Protein AF-A0A7C2SK76-F1 (afdb_monomer_lite)

Secondary structure (DSSP, 8-state):
------------B---SS----EEEE--GGGHHHHHHHHHHHT--HHHHTS-HHHHHHHHHHHHHHHHH-TTTEEEEEEE-TTS-EEEEEEEEEEEEGGGTEEEEEEEEEEE-GGGTTTTHHHHHH--

Structure (mmCIF, N/CA/C/O backbone):
data_AF-A0A7C2SK76-F1
#
_entry.id   AF-A0A7C2SK76-F1
#
loop_
_atom_site.group_PDB
_atom_site.id
_atom_site.type_symbol
_atom_site.label_atom_id
_atom_site.label_alt_id
_atom_site.label_comp_id
_atom_site.label_asym_id
_atom_site.label_entity_id
_atom_site.label_seq_id
_atom_site.pdbx_PDB_ins_code
_atom_site.Cartn_x
_atom_site.Cartn_y
_atom_site.Cartn_z
_atom_site.occupancy
_atom_site.B_iso_or_equiv
_atom_site.auth_seq_id
_atom_site.auth_comp_id
_atom_site.auth_asym_id
_atom_site.auth_atom_id
_atom_site.pdbx_PDB_model_num
ATOM 1 N N . MET A 1 1 ? -2.107 25.744 -22.093 1.00 35.28 1 MET A N 1
ATOM 2 C CA . MET A 1 1 ? -2.945 25.823 -20.873 1.00 35.28 1 MET A CA 1
ATOM 3 C C . MET A 1 1 ? -2.401 24.834 -19.855 1.00 35.28 1 MET A C 1
ATOM 5 O O . MET A 1 1 ? -2.681 23.650 -19.949 1.00 35.28 1 MET A O 1
ATOM 9 N N . SER A 1 2 ? -1.549 25.316 -18.950 1.00 33.41 2 SER A N 1
ATOM 10 C CA . SER A 1 2 ? -0.986 24.534 -17.846 1.00 33.41 2 SER A CA 1
ATOM 11 C C . SER A 1 2 ? -2.029 24.463 -16.729 1.00 33.41 2 SER A C 1
ATOM 13 O O . SER A 1 2 ? -2.416 25.497 -16.187 1.00 33.41 2 SER A O 1
ATOM 15 N N . LYS A 1 3 ? -2.539 23.265 -16.425 1.00 34.25 3 LYS A N 1
ATOM 16 C CA . LYS A 1 3 ? -3.303 23.033 -15.196 1.00 34.25 3 LYS A CA 1
ATOM 17 C C . LYS A 1 3 ? -2.324 22.543 -14.138 1.00 34.25 3 LYS A C 1
ATOM 19 O O . LYS A 1 3 ? -1.971 21.370 -14.109 1.00 34.25 3 LYS A O 1
ATOM 24 N N . VAL A 1 4 ? -1.918 23.469 -13.278 1.00 34.88 4 VAL A N 1
ATOM 25 C CA . VAL A 1 4 ? -1.330 23.187 -11.968 1.00 34.88 4 VAL A CA 1
ATOM 26 C C . VAL A 1 4 ? -2.323 22.297 -11.214 1.00 34.88 4 VAL A C 1
ATOM 28 O O . VAL A 1 4 ? -3.385 22.758 -10.796 1.00 34.88 4 VAL A O 1
ATOM 31 N N . LYS A 1 5 ? -2.039 20.994 -11.111 1.00 37.25 5 LYS A N 1
ATOM 32 C CA . LYS A 1 5 ? -2.788 20.095 -10.228 1.00 37.25 5 LYS A CA 1
ATOM 33 C C . LYS A 1 5 ? -2.263 20.320 -8.818 1.00 37.25 5 LYS A C 1
ATOM 35 O O . LYS A 1 5 ? -1.207 19.813 -8.452 1.00 37.25 5 LYS A O 1
ATOM 40 N N . ASN A 1 6 ? -2.998 21.136 -8.070 1.00 33.47 6 ASN A N 1
ATOM 41 C CA . ASN A 1 6 ? -2.764 21.355 -6.655 1.00 33.47 6 ASN A CA 1
ATOM 42 C C . ASN A 1 6 ? -2.682 20.023 -5.900 1.00 33.47 6 ASN A C 1
ATOM 44 O O . ASN A 1 6 ? -3.487 19.111 -6.083 1.00 33.47 6 ASN A O 1
ATOM 48 N N . GLN A 1 7 ? -1.677 19.973 -5.037 1.00 40.25 7 GLN A N 1
ATOM 49 C CA . GLN A 1 7 ? -1.500 19.053 -3.929 1.00 40.25 7 GLN A CA 1
ATOM 50 C C . GLN A 1 7 ? -2.738 19.181 -3.028 1.00 40.25 7 GLN A C 1
ATOM 52 O O . GLN A 1 7 ? -2.928 20.194 -2.361 1.00 40.25 7 GLN A O 1
ATOM 57 N N . THR A 1 8 ? -3.653 18.219 -3.068 1.00 36.72 8 THR A N 1
ATOM 58 C CA . THR A 1 8 ? -4.800 18.200 -2.156 1.00 36.72 8 THR A CA 1
ATOM 59 C C . THR A 1 8 ? -4.917 16.797 -1.603 1.00 36.72 8 THR A C 1
ATOM 61 O O . THR A 1 8 ? -5.117 15.840 -2.354 1.00 36.72 8 THR A O 1
ATOM 64 N N . ASP A 1 9 ? -4.722 16.681 -0.294 1.00 36.91 9 ASP A N 1
ATOM 65 C CA . ASP A 1 9 ? -5.049 15.482 0.460 1.00 36.91 9 ASP A CA 1
ATOM 66 C C . ASP A 1 9 ? -6.519 15.150 0.201 1.00 36.91 9 ASP A C 1
ATOM 68 O O . ASP A 1 9 ? -7.418 15.934 0.505 1.00 36.91 9 ASP A O 1
ATOM 72 N N . LEU A 1 10 ? -6.769 14.000 -0.419 1.00 44.06 10 LEU A N 1
ATOM 73 C CA . LEU A 1 10 ? -8.117 13.478 -0.602 1.00 44.06 10 LEU A CA 1
ATOM 74 C C . LEU A 1 10 ? -8.599 12.937 0.747 1.00 44.06 10 LEU A C 1
ATOM 76 O O . LEU A 1 10 ? -8.468 11.751 1.036 1.00 44.06 10 LEU A O 1
ATOM 80 N N . LEU A 1 11 ? -9.113 13.833 1.587 1.00 40.88 11 LEU A N 1
ATOM 81 C CA . LEU A 1 11 ? -9.757 13.493 2.850 1.00 40.88 11 LEU A CA 1
ATOM 82 C C . LEU A 1 11 ? -11.141 12.906 2.563 1.00 40.88 11 LEU A C 1
ATOM 84 O O . LEU A 1 11 ? -12.126 13.631 2.440 1.00 40.88 11 LEU A O 1
ATOM 88 N N . PHE A 1 12 ? -11.216 11.585 2.429 1.00 48.12 12 PHE A N 1
ATOM 89 C CA . PHE A 1 12 ? -12.489 10.875 2.463 1.00 48.12 12 PHE A CA 1
ATOM 90 C C . PHE A 1 12 ? -12.766 10.443 3.900 1.00 48.12 12 PHE A C 1
ATOM 92 O O . PHE A 1 12 ? -12.065 9.578 4.420 1.00 48.12 12 PHE A O 1
ATOM 99 N N . TYR A 1 13 ? -13.776 11.058 4.511 1.00 45.53 13 TYR A N 1
ATOM 100 C CA . TYR A 1 13 ? -14.363 10.629 5.778 1.00 45.53 13 TYR A CA 1
ATOM 101 C C . TYR A 1 13 ? -15.567 9.739 5.471 1.00 45.53 13 TYR A C 1
ATOM 103 O O . TYR A 1 13 ? -16.421 10.105 4.659 1.00 45.53 13 TYR A O 1
ATOM 111 N N . VAL A 1 14 ? -15.644 8.566 6.098 1.00 49.47 14 VAL A N 1
ATOM 112 C CA . VAL A 1 14 ? -16.853 7.737 6.067 1.00 49.47 14 VAL A CA 1
ATOM 113 C C . VAL A 1 14 ? -17.324 7.526 7.496 1.00 49.47 14 VAL A C 1
ATOM 115 O O . VAL A 1 14 ? -16.803 6.675 8.209 1.00 49.47 14 VAL A O 1
ATOM 118 N N . GLU A 1 15 ? -18.353 8.271 7.896 1.00 44.50 15 GLU A N 1
ATOM 119 C CA . GLU A 1 15 ? -19.096 7.976 9.118 1.00 44.50 15 GLU A CA 1
ATOM 120 C C . GLU A 1 15 ? -19.902 6.685 8.904 1.00 44.50 15 GLU A C 1
ATOM 122 O O . GLU A 1 15 ? -20.873 6.645 8.145 1.00 44.50 15 GLU A O 1
ATOM 127 N N . MET A 1 16 ? -19.483 5.594 9.547 1.00 48.88 16 MET A N 1
ATOM 128 C CA . MET A 1 16 ? -20.289 4.379 9.671 1.00 48.88 16 MET A CA 1
ATOM 129 C C . MET A 1 16 ? -20.708 4.208 11.133 1.00 48.88 16 MET A C 1
ATOM 131 O O . MET A 1 16 ? -19.872 4.253 12.030 1.00 48.88 16 MET A O 1
ATOM 135 N N . ASN A 1 17 ? -22.016 4.036 11.351 1.00 43.16 17 ASN A N 1
ATOM 136 C CA . ASN A 1 17 ? -22.692 3.845 12.642 1.00 43.16 17 ASN A CA 1
ATOM 137 C C . ASN A 1 17 ? -21.868 3.018 13.655 1.00 43.16 17 ASN A C 1
ATOM 139 O O . ASN A 1 17 ? -21.872 1.790 13.585 1.00 43.16 17 ASN A O 1
ATOM 143 N N . GLY A 1 18 ? -21.203 3.690 14.605 1.00 46.78 18 GLY A N 1
ATOM 144 C CA . GLY A 1 18 ? -20.349 3.048 15.620 1.00 46.78 18 GLY A CA 1
ATOM 145 C C . GLY A 1 18 ? -18.837 3.183 15.389 1.00 46.78 18 GLY A C 1
ATOM 146 O O . GLY A 1 18 ? -18.102 2.245 15.668 1.00 46.78 18 GLY A O 1
ATOM 147 N N . VAL A 1 19 ? -18.426 4.336 14.852 1.00 51.75 19 VAL A N 1
ATOM 148 C CA . VAL A 1 19 ? -17.127 5.037 14.940 1.00 51.75 19 VAL A CA 1
ATOM 149 C C . VAL A 1 19 ? -15.871 4.166 14.870 1.00 51.75 19 VAL A C 1
ATOM 151 O O . VAL A 1 19 ? -15.277 3.793 15.876 1.00 51.75 19 VAL A O 1
ATOM 154 N N . ILE A 1 20 ? -15.414 3.941 13.641 1.00 58.25 20 ILE A N 1
ATOM 155 C CA . ILE A 1 20 ? -13.981 4.014 13.351 1.00 58.25 20 ILE A CA 1
ATOM 156 C C . ILE A 1 20 ? -13.865 5.082 12.281 1.00 58.25 20 ILE A C 1
ATOM 158 O O . ILE A 1 20 ? -14.375 4.893 11.175 1.00 58.25 20 ILE A O 1
ATOM 162 N N . ASP A 1 21 ? -13.259 6.214 12.631 1.00 81.38 21 ASP A N 1
ATOM 163 C CA . ASP A 1 21 ? -12.920 7.223 11.637 1.00 81.38 21 ASP A CA 1
ATOM 164 C C . ASP A 1 21 ? -11.781 6.666 10.781 1.00 81.38 21 ASP A C 1
ATOM 166 O O . ASP A 1 21 ? -10.659 6.473 11.254 1.00 81.38 21 ASP A O 1
ATOM 170 N N . ILE A 1 22 ? -12.104 6.289 9.543 1.00 89.69 22 ILE A N 1
ATOM 171 C CA . ILE A 1 22 ? -11.131 5.757 8.593 1.00 89.69 22 ILE A CA 1
ATOM 172 C C . ILE A 1 22 ? -10.885 6.828 7.547 1.00 89.69 22 ILE A C 1
ATOM 174 O O . ILE A 1 22 ? -11.764 7.141 6.741 1.00 89.69 22 ILE A O 1
ATOM 178 N N . LYS A 1 23 ? -9.655 7.331 7.515 1.00 92.81 23 LYS A N 1
ATOM 179 C CA . LYS A 1 23 ? -9.207 8.323 6.544 1.00 92.81 23 LYS A CA 1
ATOM 180 C C . LYS A 1 23 ? -8.354 7.661 5.472 1.00 92.81 23 LYS A C 1
ATOM 182 O O . LYS A 1 23 ? -7.469 6.859 5.759 1.00 92.81 23 LYS A O 1
ATOM 187 N N . LEU A 1 24 ? -8.581 8.042 4.219 1.00 95.31 24 LEU A N 1
ATOM 188 C CA . LEU A 1 24 ? -7.654 7.735 3.134 1.00 95.31 24 LEU A CA 1
ATOM 189 C C . LEU A 1 24 ? -6.607 8.839 2.998 1.00 95.31 24 LEU A C 1
ATOM 191 O O . LEU A 1 24 ? -6.916 10.026 3.095 1.00 95.31 24 LEU A O 1
ATOM 195 N N . ARG A 1 25 ? -5.362 8.447 2.733 1.00 95.75 25 ARG A N 1
ATOM 196 C CA . ARG A 1 25 ? -4.303 9.364 2.296 1.00 95.75 25 ARG A CA 1
ATOM 197 C C . ARG A 1 25 ? -3.341 8.665 1.343 1.00 95.75 25 ARG A C 1
ATOM 199 O O . ARG A 1 25 ? -3.377 7.445 1.193 1.00 95.75 25 ARG A O 1
ATOM 206 N N . LYS A 1 26 ? -2.468 9.441 0.700 1.00 96.75 26 LYS A N 1
ATOM 207 C CA . LYS A 1 26 ? -1.340 8.880 -0.053 1.00 96.75 26 LYS A CA 1
ATOM 208 C C . LYS A 1 26 ? -0.423 8.097 0.888 1.00 96.75 26 LYS A C 1
ATOM 210 O O . LYS A 1 26 ? -0.216 8.517 2.032 1.00 96.75 26 LYS A O 1
ATOM 215 N N . GLY A 1 27 ? 0.105 6.981 0.391 1.00 97.00 27 GLY A N 1
ATOM 216 C CA . GLY A 1 27 ? 1.173 6.260 1.077 1.00 97.00 27 GLY A CA 1
ATOM 217 C C . GLY A 1 27 ? 2.433 7.118 1.180 1.00 97.00 27 GLY A C 1
ATOM 218 O O . GLY A 1 27 ? 2.683 7.970 0.327 1.00 97.00 27 GLY A O 1
ATOM 219 N N . GLN A 1 28 ? 3.201 6.910 2.236 1.00 97.94 28 GLN A N 1
ATOM 220 C CA . GLN A 1 28 ? 4.472 7.566 2.523 1.00 97.94 28 GLN A CA 1
ATOM 221 C C . GLN A 1 28 ? 5.515 6.501 2.869 1.00 97.94 28 GLN A C 1
ATOM 223 O O . GLN A 1 28 ? 5.166 5.360 3.167 1.00 97.94 28 GLN A O 1
ATOM 228 N N . VAL A 1 29 ? 6.801 6.842 2.790 1.00 98.31 29 VAL A N 1
ATOM 229 C CA . VAL A 1 29 ? 7.892 5.867 2.990 1.00 98.31 29 VAL A CA 1
ATOM 230 C C . VAL A 1 29 ? 7.826 5.258 4.396 1.00 98.31 29 VAL A C 1
ATOM 232 O O . VAL A 1 29 ? 8.078 4.070 4.580 1.00 98.31 29 VAL A O 1
ATOM 235 N N . GLU A 1 30 ? 7.386 6.055 5.364 1.00 98.19 30 GLU A N 1
ATOM 236 C CA . GLU A 1 30 ? 7.196 5.703 6.768 1.00 98.19 30 GLU A CA 1
ATOM 237 C C . GLU A 1 30 ? 6.099 4.639 6.975 1.00 98.19 30 GLU A C 1
ATOM 239 O O . GLU A 1 30 ? 6.087 3.958 7.997 1.00 98.19 30 GLU A O 1
ATOM 244 N N . ASP A 1 31 ? 5.212 4.427 5.995 1.00 98.44 31 ASP A N 1
ATOM 245 C CA . ASP A 1 31 ? 4.154 3.410 6.073 1.00 98.44 31 ASP A CA 1
ATOM 246 C C . ASP A 1 31 ? 4.667 1.983 5.835 1.00 98.44 31 ASP A C 1
ATOM 248 O O . ASP A 1 31 ? 3.934 1.014 6.059 1.00 98.44 31 ASP A O 1
ATOM 252 N N . ALA A 1 32 ? 5.914 1.826 5.380 1.00 98.31 32 ALA A N 1
ATOM 253 C CA . ALA A 1 32 ? 6.457 0.542 4.950 1.00 98.31 32 ALA A CA 1
ATOM 254 C C . ALA A 1 32 ? 6.406 -0.538 6.042 1.00 98.31 32 ALA A C 1
ATOM 256 O O . ALA A 1 32 ? 6.061 -1.688 5.760 1.00 98.31 32 ALA A O 1
ATOM 257 N N . GLU A 1 33 ? 6.708 -0.180 7.293 1.00 98.19 33 GLU A N 1
ATOM 258 C CA . GLU A 1 33 ? 6.656 -1.121 8.416 1.00 98.19 33 GLU A CA 1
ATOM 259 C C . GLU A 1 33 ? 5.220 -1.558 8.732 1.00 98.19 33 GLU A C 1
ATOM 261 O O . GLU A 1 33 ? 4.954 -2.748 8.941 1.00 98.19 33 GLU A O 1
ATOM 266 N N . ALA A 1 34 ? 4.264 -0.628 8.691 1.00 98.06 34 ALA A N 1
ATOM 267 C CA . ALA A 1 34 ? 2.858 -0.947 8.906 1.00 98.06 34 ALA A CA 1
ATOM 268 C C . ALA A 1 34 ? 2.307 -1.841 7.781 1.00 98.06 34 ALA A C 1
ATOM 270 O O . ALA A 1 34 ? 1.614 -2.824 8.048 1.00 98.06 34 ALA A O 1
ATOM 271 N N . MET A 1 35 ? 2.678 -1.571 6.526 1.00 97.81 35 MET A N 1
ATOM 272 C CA . MET A 1 35 ? 2.332 -2.421 5.382 1.00 97.81 35 MET A CA 1
ATOM 273 C C . MET A 1 35 ? 2.942 -3.826 5.511 1.00 97.81 35 MET A C 1
ATOM 275 O O . MET A 1 35 ? 2.244 -4.820 5.297 1.00 97.81 35 MET A O 1
ATOM 279 N N . ALA A 1 36 ? 4.214 -3.933 5.914 1.00 97.62 36 ALA A N 1
ATOM 280 C CA . ALA A 1 36 ? 4.872 -5.214 6.180 1.00 97.62 36 ALA A CA 1
ATOM 281 C C . ALA A 1 36 ? 4.164 -5.999 7.295 1.00 97.62 36 ALA A C 1
ATOM 283 O O . ALA A 1 36 ? 3.962 -7.211 7.175 1.00 97.62 36 ALA A O 1
ATOM 284 N N . THR A 1 37 ? 3.744 -5.301 8.352 1.00 97.50 37 THR A N 1
ATOM 285 C CA . THR A 1 37 ? 2.996 -5.880 9.472 1.00 97.50 37 THR A CA 1
ATOM 286 C C . THR A 1 37 ? 1.658 -6.446 9.006 1.00 97.50 37 THR A C 1
ATOM 288 O O . THR A 1 37 ? 1.364 -7.604 9.293 1.00 97.50 37 THR A O 1
ATOM 291 N N . ILE A 1 38 ? 0.889 -5.696 8.208 1.00 97.19 38 ILE A N 1
ATOM 292 C CA . ILE A 1 38 ? -0.383 -6.168 7.635 1.00 97.19 38 ILE A CA 1
ATOM 293 C C . ILE A 1 38 ? -0.171 -7.439 6.804 1.00 97.19 38 ILE A C 1
ATOM 295 O O . ILE A 1 38 ? -0.866 -8.435 7.004 1.00 97.19 38 ILE A O 1
ATOM 299 N N . LEU A 1 39 ? 0.812 -7.443 5.898 1.00 95.69 39 LEU A N 1
ATOM 300 C CA . LEU A 1 39 ? 1.115 -8.612 5.062 1.00 95.69 39 LEU A CA 1
ATOM 301 C C . LEU A 1 39 ? 1.496 -9.843 5.897 1.00 95.69 39 LEU A C 1
ATOM 303 O O . LEU A 1 39 ? 1.131 -10.970 5.547 1.00 95.69 39 LEU A O 1
ATOM 307 N N . ARG A 1 40 ? 2.204 -9.628 7.012 1.00 95.75 40 ARG A N 1
ATOM 308 C CA . ARG A 1 40 ? 2.562 -10.686 7.956 1.00 95.75 40 ARG A CA 1
ATOM 309 C C . ARG A 1 40 ? 1.347 -11.237 8.688 1.00 95.75 40 ARG A C 1
ATOM 311 O O . ARG A 1 40 ? 1.197 -12.457 8.732 1.00 95.75 40 ARG A O 1
ATOM 318 N N . GLU A 1 41 ? 0.484 -10.364 9.206 1.00 95.50 41 GLU A N 1
ATOM 319 C CA . GLU A 1 41 ? -0.765 -10.735 9.890 1.00 95.50 41 GLU A CA 1
ATOM 320 C C . GLU A 1 41 ? -1.699 -11.548 8.982 1.00 95.50 41 GLU A C 1
ATOM 322 O O . GLU A 1 41 ? -2.357 -12.475 9.445 1.00 95.50 41 GLU A O 1
ATOM 327 N N . ILE A 1 42 ? -1.726 -11.237 7.683 1.00 93.38 42 ILE A N 1
ATOM 328 C CA . ILE A 1 42 ? -2.509 -11.974 6.678 1.00 93.38 42 ILE A CA 1
ATOM 329 C C . ILE A 1 42 ? -1.946 -13.382 6.433 1.00 93.38 42 ILE A C 1
ATOM 331 O O . ILE A 1 42 ? -2.674 -14.274 6.002 1.00 93.38 42 ILE A O 1
ATOM 335 N N . GLY A 1 43 ? -0.657 -13.608 6.697 1.00 91.44 43 GLY A N 1
ATOM 336 C CA . GLY A 1 43 ? -0.036 -14.914 6.485 1.00 91.44 43 GLY A CA 1
ATOM 337 C C . GLY A 1 43 ? 0.251 -15.239 5.016 1.00 91.44 43 GLY A C 1
ATOM 338 O O . GLY A 1 43 ? 0.459 -16.404 4.688 1.00 91.44 43 GLY A O 1
ATOM 339 N N . TRP A 1 44 ? 0.291 -14.233 4.134 1.00 82.19 44 TRP A N 1
ATOM 340 C CA . TRP A 1 44 ? 0.424 -14.418 2.680 1.00 82.19 44 TRP A CA 1
ATOM 341 C C . TRP A 1 44 ? 1.682 -15.201 2.262 1.00 82.19 44 TRP A C 1
ATOM 343 O O . TRP A 1 44 ? 1.669 -15.923 1.268 1.00 82.19 44 TRP A O 1
ATOM 353 N N . SER A 1 45 ? 2.790 -15.069 3.003 1.00 90.12 45 SER A N 1
ATOM 354 C CA . SER A 1 45 ? 4.058 -15.723 2.662 1.00 90.12 45 SER A CA 1
ATOM 355 C C . SER A 1 45 ? 4.828 -16.177 3.896 1.00 90.12 45 SER A C 1
ATOM 357 O O . SER A 1 45 ? 5.384 -15.364 4.633 1.00 90.12 45 SER A O 1
ATOM 359 N N . GLN A 1 46 ? 4.957 -17.495 4.069 1.00 91.44 46 GLN A N 1
ATOM 360 C CA . GLN A 1 46 ? 5.763 -18.087 5.144 1.00 91.44 46 GLN A CA 1
ATOM 361 C C . GLN A 1 46 ? 7.229 -17.640 5.080 1.00 91.44 46 GLN A C 1
ATOM 363 O O . GLN A 1 46 ? 7.812 -17.290 6.102 1.00 91.44 46 GLN A O 1
ATOM 368 N N . ARG A 1 47 ? 7.803 -17.577 3.869 1.00 92.25 47 ARG A N 1
ATOM 369 C CA . ARG A 1 47 ? 9.182 -17.117 3.659 1.00 92.25 47 ARG A CA 1
ATOM 370 C C . ARG A 1 47 ? 9.390 -15.696 4.182 1.00 92.25 47 ARG A C 1
ATOM 372 O O . ARG A 1 47 ? 10.368 -15.456 4.874 1.00 92.25 47 ARG A O 1
ATOM 379 N N . ARG A 1 48 ? 8.486 -14.761 3.867 1.00 91.38 48 ARG A N 1
ATOM 380 C CA . ARG A 1 48 ? 8.585 -13.370 4.351 1.00 91.38 48 ARG A CA 1
ATOM 381 C C . ARG A 1 48 ? 8.297 -13.261 5.847 1.00 91.38 48 ARG A C 1
ATOM 383 O O . ARG A 1 48 ? 8.902 -12.442 6.528 1.00 91.38 48 ARG A O 1
ATOM 390 N N . ASN A 1 49 ? 7.401 -14.092 6.369 1.00 92.69 49 ASN A N 1
ATOM 391 C CA . ASN A 1 49 ? 7.048 -14.086 7.788 1.00 92.69 49 ASN A CA 1
ATOM 392 C C . ASN A 1 49 ? 8.179 -14.582 8.694 1.00 92.69 49 ASN A C 1
ATOM 394 O O . ASN A 1 49 ? 8.218 -14.193 9.856 1.00 92.69 49 ASN A O 1
ATOM 398 N N . ALA A 1 50 ? 9.094 -15.398 8.165 1.00 94.44 50 ALA A N 1
ATOM 399 C CA . ALA A 1 50 ? 10.273 -15.872 8.884 1.00 94.44 50 ALA A CA 1
ATOM 400 C C . ALA A 1 50 ? 11.415 -14.840 8.965 1.00 94.44 50 ALA A C 1
ATOM 402 O O . ALA A 1 50 ? 12.328 -15.018 9.767 1.00 94.44 50 ALA A O 1
ATOM 403 N N . LEU A 1 51 ? 11.386 -13.782 8.147 1.00 96.12 51 LEU A N 1
ATOM 404 C CA . LEU A 1 51 ? 12.405 -12.729 8.168 1.00 96.12 51 LEU A CA 1
ATOM 405 C C . LEU A 1 51 ? 12.113 -11.695 9.270 1.00 96.12 51 LEU A C 1
ATOM 407 O O . LEU A 1 51 ? 10.945 -11.480 9.617 1.00 96.12 51 LEU A O 1
ATOM 411 N N . PRO A 1 52 ? 13.129 -10.991 9.798 1.00 97.31 52 PRO A N 1
ATOM 412 C CA . PRO A 1 52 ? 12.923 -9.789 10.604 1.00 97.31 52 PRO A CA 1
ATOM 413 C C . PRO A 1 52 ? 12.001 -8.785 9.898 1.00 97.31 52 PRO A C 1
ATOM 415 O O . PRO A 1 52 ? 11.962 -8.722 8.671 1.00 97.31 52 PRO A O 1
ATOM 418 N N . LEU A 1 53 ? 11.210 -8.020 10.659 1.00 96.25 53 LEU A N 1
ATOM 419 C CA . LEU A 1 53 ? 10.241 -7.088 10.062 1.00 96.25 53 LEU A CA 1
ATOM 420 C C . LEU A 1 53 ? 10.933 -6.030 9.191 1.00 96.25 53 LEU A C 1
ATOM 422 O O . LEU A 1 53 ? 10.464 -5.764 8.089 1.00 96.25 53 LEU A O 1
ATOM 426 N N . GLU A 1 54 ? 12.073 -5.521 9.654 1.00 97.00 54 GLU A N 1
ATOM 427 C CA . GLU A 1 54 ? 12.917 -4.554 8.946 1.00 97.00 54 GLU A CA 1
ATOM 428 C C . GLU A 1 54 ? 13.381 -5.061 7.570 1.00 97.00 54 GLU A C 1
ATOM 430 O O . GLU A 1 54 ? 13.284 -4.355 6.568 1.00 97.00 54 GLU A O 1
ATOM 435 N N . GLU A 1 55 ? 13.798 -6.328 7.474 1.00 97.12 55 GLU A N 1
ATOM 436 C CA . GLU A 1 55 ? 14.197 -6.936 6.196 1.00 97.12 55 GLU A CA 1
ATOM 437 C C . GLU A 1 55 ? 13.034 -7.036 5.197 1.00 97.12 55 GLU A C 1
ATOM 439 O O . GLU A 1 55 ? 13.243 -7.107 3.985 1.00 97.12 55 GLU A O 1
ATOM 444 N N . VAL A 1 56 ? 11.793 -7.038 5.690 1.00 96.81 56 VAL A N 1
ATOM 445 C CA . VAL A 1 56 ? 10.590 -7.046 4.853 1.00 96.81 56 VAL A CA 1
ATOM 446 C C . VAL A 1 56 ? 10.122 -5.630 4.524 1.00 96.81 56 VAL A C 1
ATOM 448 O O . VAL A 1 56 ? 9.611 -5.418 3.422 1.00 96.81 56 VAL A O 1
ATOM 451 N N . SER A 1 57 ? 10.258 -4.680 5.452 1.00 97.88 57 SER A N 1
ATOM 452 C CA . SER A 1 57 ? 9.803 -3.300 5.274 1.00 97.88 57 SER A CA 1
ATOM 453 C C . SER A 1 57 ? 10.759 -2.471 4.417 1.00 97.88 57 SER A C 1
ATOM 455 O O . SER A 1 57 ? 10.277 -1.674 3.619 1.00 97.88 57 SER A O 1
ATOM 457 N N . ASN A 1 58 ? 12.075 -2.698 4.474 1.00 98.12 58 ASN A N 1
ATOM 458 C CA . ASN A 1 58 ? 13.048 -1.928 3.686 1.00 98.12 58 ASN A CA 1
ATOM 459 C C . ASN A 1 58 ? 12.779 -1.986 2.164 1.00 98.12 58 ASN A C 1
ATOM 461 O O . ASN A 1 58 ? 12.633 -0.927 1.552 1.00 98.12 58 ASN A O 1
ATOM 465 N N . PRO A 1 59 ? 12.579 -3.164 1.534 1.00 97.56 59 PRO A N 1
ATOM 466 C CA . PRO A 1 59 ? 12.220 -3.219 0.114 1.00 97.56 59 PRO A CA 1
ATOM 467 C C . PRO A 1 59 ? 10.853 -2.591 -0.197 1.00 97.56 59 PRO A C 1
ATOM 469 O O . PRO A 1 59 ? 10.643 -2.057 -1.284 1.00 97.56 59 PRO A O 1
ATOM 472 N N . ILE A 1 60 ? 9.902 -2.641 0.745 1.00 97.56 60 ILE A N 1
ATOM 473 C CA . ILE A 1 60 ? 8.610 -1.957 0.585 1.00 97.56 60 ILE A CA 1
ATOM 474 C C . ILE A 1 60 ? 8.834 -0.441 0.554 1.00 97.56 60 ILE A C 1
ATOM 476 O O . ILE A 1 60 ? 8.291 0.222 -0.323 1.00 97.56 60 ILE A O 1
ATOM 480 N N . ALA A 1 61 ? 9.657 0.104 1.452 1.00 98.56 61 ALA A N 1
ATOM 481 C CA . ALA A 1 61 ? 9.977 1.528 1.513 1.00 98.56 61 ALA A CA 1
ATOM 482 C C . ALA A 1 61 ? 10.580 2.041 0.191 1.00 98.56 61 ALA A C 1
ATOM 484 O O . ALA A 1 61 ? 10.166 3.085 -0.319 1.00 98.56 61 ALA A O 1
ATOM 485 N N . GLU A 1 62 ? 11.495 1.272 -0.410 1.00 98.19 62 GLU A N 1
ATOM 486 C CA . GLU A 1 62 ? 12.076 1.575 -1.726 1.00 98.19 62 GLU A CA 1
ATOM 487 C C . GLU A 1 62 ? 11.009 1.628 -2.833 1.00 98.19 62 GLU A C 1
ATOM 489 O O . GLU A 1 62 ? 10.986 2.560 -3.644 1.00 98.19 62 GLU A O 1
ATOM 494 N N . LEU A 1 63 ? 10.079 0.669 -2.844 1.00 97.19 63 LEU A N 1
ATOM 495 C CA . LEU A 1 63 ? 8.990 0.616 -3.824 1.00 97.19 63 LEU A CA 1
ATOM 496 C C . LEU A 1 63 ? 7.952 1.726 -3.616 1.00 97.19 63 LEU A C 1
ATOM 498 O O . LEU A 1 63 ? 7.454 2.285 -4.596 1.00 97.19 63 LEU A O 1
ATOM 502 N N . ILE A 1 64 ? 7.658 2.100 -2.368 1.00 97.94 64 ILE A N 1
ATOM 503 C CA . ILE A 1 64 ? 6.834 3.278 -2.072 1.00 97.94 64 ILE A CA 1
ATOM 504 C C . ILE A 1 64 ? 7.510 4.522 -2.645 1.00 97.94 64 ILE A C 1
ATOM 506 O O . ILE A 1 64 ? 6.872 5.302 -3.352 1.00 97.94 64 ILE A O 1
ATOM 510 N N . GLN A 1 65 ? 8.813 4.693 -2.400 1.00 97.94 65 GLN A N 1
ATOM 511 C CA . GLN A 1 65 ? 9.556 5.835 -2.920 1.00 97.94 65 GLN A CA 1
ATOM 512 C C . GLN A 1 65 ? 9.535 5.881 -4.455 1.00 97.94 65 GLN A C 1
ATOM 514 O O . GLN A 1 65 ? 9.416 6.964 -5.030 1.00 97.94 65 GLN A O 1
ATOM 519 N N . HIS A 1 66 ? 9.620 4.729 -5.124 1.00 96.31 66 HIS A N 1
ATOM 520 C CA . HIS A 1 66 ? 9.453 4.636 -6.574 1.00 96.31 66 HIS A CA 1
ATOM 521 C C . HIS A 1 66 ? 8.065 5.121 -7.021 1.00 96.31 66 HIS A C 1
ATOM 523 O O . HIS A 1 66 ? 7.979 6.034 -7.841 1.00 96.31 66 HIS A O 1
ATOM 529 N N . CYS A 1 67 ? 6.992 4.597 -6.421 1.00 95.69 67 CYS A N 1
ATOM 530 C CA . CYS A 1 67 ? 5.617 4.995 -6.747 1.00 95.69 67 CYS A CA 1
ATOM 531 C C . CYS A 1 67 ? 5.360 6.491 -6.496 1.00 95.69 67 CYS A C 1
ATOM 533 O O . CYS A 1 67 ? 4.598 7.127 -7.216 1.00 95.69 67 CYS A O 1
ATOM 535 N N . LEU A 1 68 ? 5.997 7.075 -5.475 1.00 93.25 68 LEU A N 1
ATOM 536 C CA . LEU A 1 68 ? 5.892 8.506 -5.182 1.00 93.25 68 LEU A CA 1
ATOM 537 C C . LEU A 1 68 ? 6.616 9.383 -6.208 1.00 93.25 68 LEU A C 1
ATOM 539 O O . LEU A 1 68 ? 6.159 10.493 -6.481 1.00 93.25 68 LEU A O 1
ATOM 543 N N . LYS A 1 69 ? 7.731 8.899 -6.772 1.00 96.31 69 LYS A N 1
ATOM 544 C CA . LYS A 1 69 ? 8.463 9.587 -7.846 1.00 96.31 69 LYS A CA 1
ATOM 545 C C . LYS A 1 69 ? 7.706 9.528 -9.174 1.00 96.31 69 LYS A C 1
ATOM 547 O O . LYS A 1 69 ? 7.759 10.499 -9.923 1.00 96.31 69 LYS A O 1
ATOM 552 N N . ASP A 1 70 ? 6.985 8.439 -9.437 1.00 94.56 70 ASP A N 1
ATOM 553 C CA . ASP A 1 70 ? 6.149 8.262 -10.629 1.00 94.56 70 ASP A CA 1
ATOM 554 C C . ASP A 1 70 ? 4.646 8.291 -10.299 1.00 94.56 70 ASP A C 1
ATOM 556 O O . ASP A 1 70 ? 3.925 7.293 -10.353 1.00 94.56 70 ASP A O 1
ATOM 560 N N . SER A 1 71 ? 4.152 9.482 -9.954 1.00 88.50 71 SER A N 1
ATOM 561 C CA . SER A 1 71 ? 2.737 9.671 -9.605 1.00 88.50 71 SER A CA 1
ATOM 562 C C . SER A 1 71 ? 1.763 9.586 -10.790 1.00 88.50 71 SER A C 1
ATOM 564 O O . SER A 1 71 ? 0.551 9.628 -10.576 1.00 88.50 71 SER A O 1
ATOM 566 N N . GLU A 1 72 ? 2.270 9.515 -12.027 1.00 92.50 72 GLU A N 1
ATOM 567 C CA . GLU A 1 72 ? 1.442 9.310 -13.222 1.00 92.50 72 GLU A CA 1
ATOM 568 C C . GLU A 1 72 ? 1.248 7.818 -13.502 1.00 92.50 72 GLU A C 1
ATOM 570 O O . GLU A 1 72 ? 0.134 7.413 -13.824 1.00 92.50 72 GLU A O 1
ATOM 575 N N . GLY A 1 73 ? 2.292 7.004 -13.306 1.00 95.88 73 GLY A N 1
ATOM 576 C CA . GLY A 1 73 ? 2.240 5.548 -13.442 1.00 95.88 73 GLY A CA 1
ATOM 577 C C . GLY A 1 73 ? 1.651 4.819 -12.233 1.00 95.88 73 GLY A C 1
ATOM 578 O O . GLY A 1 73 ? 1.273 3.654 -12.349 1.00 95.88 73 GLY A O 1
ATOM 579 N N . HIS A 1 74 ? 1.530 5.476 -11.074 1.00 96.12 74 HIS A N 1
ATOM 580 C CA . HIS A 1 74 ? 1.118 4.807 -9.839 1.00 96.12 74 HIS A CA 1
ATOM 581 C C . HIS A 1 74 ? 0.126 5.602 -8.987 1.00 96.12 74 HIS A C 1
ATOM 583 O O . HIS A 1 74 ? 0.123 6.830 -8.907 1.00 96.12 74 HIS A O 1
ATOM 589 N N . THR A 1 75 ? -0.724 4.878 -8.266 1.00 95.94 75 THR A N 1
ATOM 590 C CA . THR A 1 75 ? -1.484 5.410 -7.135 1.00 95.94 75 THR A CA 1
ATOM 591 C C . THR A 1 75 ? -1.370 4.456 -5.960 1.00 95.94 75 THR A C 1
ATOM 593 O O . THR A 1 75 ? -1.967 3.385 -5.974 1.00 95.94 75 THR A O 1
ATOM 596 N N . LEU A 1 76 ? -0.654 4.893 -4.925 1.00 97.25 76 LEU A N 1
ATOM 597 C CA . LEU A 1 76 ? -0.567 4.213 -3.639 1.00 97.25 76 LEU A CA 1
ATOM 598 C C . LEU A 1 76 ? -1.373 4.989 -2.594 1.00 97.25 76 LEU A C 1
ATOM 600 O O . LEU A 1 76 ? -1.057 6.144 -2.285 1.00 97.25 76 LEU A O 1
ATOM 604 N N . LEU A 1 77 ? -2.402 4.352 -2.039 1.00 97.25 77 LEU A N 1
ATOM 605 C CA . LEU A 1 77 ? -3.200 4.899 -0.943 1.00 97.25 77 LEU A CA 1
ATOM 606 C C . LEU A 1 77 ? -3.132 3.978 0.269 1.00 97.25 77 LEU A C 1
ATOM 608 O O . LEU A 1 77 ? -3.100 2.756 0.137 1.00 97.25 77 LEU A O 1
ATOM 612 N N . VAL A 1 78 ? -3.185 4.584 1.449 1.00 98.06 78 VAL A N 1
ATOM 613 C CA . VAL A 1 78 ? -3.338 3.888 2.724 1.00 98.06 78 VAL A CA 1
ATOM 614 C C . VAL A 1 78 ? -4.623 4.342 3.406 1.00 98.06 78 VAL A C 1
ATOM 616 O O . VAL A 1 78 ? -5.026 5.504 3.301 1.00 98.06 78 VAL A O 1
ATOM 619 N N . ALA A 1 79 ? -5.266 3.412 4.101 1.00 97.06 79 ALA A N 1
ATOM 620 C CA . ALA A 1 79 ? -6.331 3.687 5.048 1.00 97.06 79 ALA A CA 1
ATOM 621 C C . ALA A 1 79 ? -5.718 3.779 6.444 1.00 97.06 79 ALA A C 1
ATOM 623 O O . ALA A 1 79 ? -5.035 2.845 6.872 1.00 97.06 79 ALA A O 1
ATOM 624 N N . VAL A 1 80 ? -5.970 4.886 7.135 1.00 96.75 80 VAL A N 1
ATOM 625 C CA . VAL A 1 80 ? -5.546 5.108 8.518 1.00 96.75 80 VAL A CA 1
ATOM 626 C C . VAL A 1 80 ? -6.753 5.167 9.441 1.00 96.75 80 VAL A C 1
ATOM 628 O O . VAL A 1 80 ? -7.799 5.678 9.042 1.00 96.75 80 VAL A O 1
ATOM 631 N N . ASP A 1 81 ? -6.615 4.621 10.645 1.00 93.75 81 ASP A N 1
ATOM 632 C CA . ASP A 1 81 ? -7.613 4.773 11.703 1.00 93.75 81 ASP A CA 1
ATOM 633 C C . ASP A 1 81 ? -7.502 6.135 12.418 1.00 93.75 81 ASP A C 1
ATOM 635 O O . ASP A 1 81 ? -6.662 6.977 12.086 1.00 93.75 81 ASP A O 1
ATOM 639 N N . GLU A 1 82 ? -8.351 6.337 13.423 1.00 90.12 82 GLU A N 1
ATOM 640 C CA . GLU A 1 82 ? -8.414 7.536 14.268 1.00 90.12 82 GLU A CA 1
ATOM 641 C C . GLU A 1 82 ? -7.108 7.851 15.018 1.00 90.12 82 GLU A C 1
ATOM 643 O O . GLU A 1 82 ? -6.851 9.007 15.352 1.00 90.12 82 GLU A O 1
ATOM 648 N N . ASN A 1 83 ? -6.254 6.846 15.237 1.00 91.12 83 ASN A N 1
ATOM 649 C CA . ASN A 1 83 ? -4.943 7.005 15.867 1.00 91.12 83 ASN A CA 1
ATOM 650 C C . ASN A 1 83 ? -3.836 7.278 14.834 1.00 91.12 83 ASN A C 1
ATOM 652 O O . ASN A 1 83 ? -2.665 7.398 15.193 1.00 91.12 83 ASN A O 1
ATOM 656 N N . GLY A 1 84 ? -4.187 7.366 13.547 1.00 91.12 84 GLY A N 1
ATOM 657 C CA . GLY A 1 84 ? -3.249 7.529 12.442 1.00 91.12 84 GLY A CA 1
ATOM 658 C C . GLY A 1 84 ? -2.541 6.236 12.033 1.00 91.12 84 GLY A C 1
ATOM 659 O O . GLY A 1 84 ? -1.644 6.284 11.187 1.00 91.12 84 GLY A O 1
ATOM 660 N N . GLN A 1 85 ? -2.936 5.084 12.583 1.00 94.81 85 GLN A N 1
ATOM 661 C CA . GLN A 1 85 ? -2.328 3.799 12.263 1.00 94.81 85 GLN A CA 1
ATOM 662 C C . GLN A 1 85 ? -2.819 3.317 10.899 1.00 94.81 85 GLN A C 1
ATOM 664 O O . GLN A 1 85 ? -4.020 3.258 10.642 1.00 94.81 85 GLN A O 1
ATOM 669 N N . VAL A 1 86 ? -1.895 2.910 10.026 1.00 97.75 86 VAL A N 1
ATOM 670 C CA . VAL A 1 86 ? -2.252 2.269 8.755 1.00 97.75 86 VAL A CA 1
ATOM 671 C C . VAL A 1 86 ? -2.905 0.916 9.038 1.00 97.75 86 VAL A C 1
ATOM 673 O O . VAL A 1 86 ? -2.297 0.041 9.658 1.00 97.75 86 VAL A O 1
ATOM 676 N N . ILE A 1 87 ? -4.136 0.752 8.555 1.00 97.31 87 ILE A N 1
ATOM 677 C CA . ILE A 1 87 ? -4.983 -0.441 8.720 1.00 97.31 87 ILE A CA 1
ATOM 678 C C . ILE A 1 87 ? -5.340 -1.114 7.386 1.00 97.31 87 ILE A C 1
ATOM 680 O O . ILE A 1 87 ? -6.020 -2.142 7.360 1.00 97.31 87 ILE A O 1
ATOM 684 N N . GLY A 1 88 ? -4.876 -0.559 6.270 1.00 97.19 88 GLY A N 1
ATOM 685 C CA . GLY A 1 88 ? -5.003 -1.145 4.941 1.00 97.19 88 GLY A CA 1
ATOM 686 C C . GLY A 1 88 ? -4.331 -0.281 3.882 1.00 97.19 88 GLY A C 1
ATOM 687 O O . GLY A 1 88 ? -4.022 0.883 4.129 1.00 97.19 88 GLY A O 1
ATOM 688 N N . PHE A 1 89 ? -4.104 -0.841 2.700 1.00 97.75 89 PHE A N 1
ATOM 689 C CA . PHE A 1 89 ? -3.509 -0.124 1.578 1.00 97.75 89 PHE A CA 1
ATOM 690 C C . PHE A 1 89 ? -3.962 -0.690 0.233 1.00 97.75 89 PHE A C 1
ATOM 692 O O . PHE A 1 89 ? -4.388 -1.844 0.137 1.00 97.75 89 PHE A O 1
ATOM 699 N N . ILE A 1 90 ? -3.864 0.145 -0.800 1.00 97.75 90 ILE A N 1
ATOM 700 C CA . ILE A 1 90 ? -4.097 -0.209 -2.199 1.00 97.75 90 ILE A CA 1
ATOM 701 C C . ILE A 1 90 ? -3.000 0.383 -3.077 1.00 97.75 90 ILE A C 1
ATOM 703 O O . ILE A 1 90 ? -2.638 1.550 -2.914 1.00 97.75 90 ILE A O 1
ATOM 707 N N . ASN A 1 91 ? -2.518 -0.407 -4.032 1.00 97.00 91 ASN A N 1
ATOM 708 C CA . ASN A 1 91 ? -1.642 0.053 -5.100 1.00 97.00 91 ASN A CA 1
ATOM 709 C C . ASN A 1 91 ? -2.302 -0.176 -6.468 1.00 97.00 91 ASN A C 1
ATOM 711 O O . ASN A 1 91 ? -2.828 -1.256 -6.749 1.00 97.00 91 ASN A O 1
ATOM 715 N N . VAL A 1 92 ? -2.279 0.858 -7.309 1.00 97.00 92 VAL A N 1
ATOM 716 C CA . VAL A 1 92 ? -2.799 0.837 -8.680 1.00 97.00 92 VAL A CA 1
ATOM 717 C C . VAL A 1 92 ? -1.696 1.253 -9.641 1.00 97.00 92 VAL A C 1
ATOM 719 O O . VAL A 1 92 ? -1.112 2.323 -9.474 1.00 97.00 92 VAL A O 1
ATOM 722 N N . HIS A 1 93 ? -1.458 0.439 -10.665 1.00 96.00 93 HIS A N 1
ATOM 723 C CA . HIS A 1 93 ? -0.598 0.759 -11.800 1.00 96.00 93 HIS A CA 1
ATOM 724 C C . HIS A 1 93 ? -1.427 1.359 -12.933 1.00 96.00 93 HIS A C 1
ATOM 726 O O . HIS A 1 93 ? -2.404 0.752 -13.369 1.00 96.00 93 HIS A O 1
ATOM 732 N N . TRP A 1 94 ? -1.031 2.526 -13.424 1.00 96.69 94 TRP A N 1
ATOM 733 C CA . TRP A 1 94 ? -1.618 3.170 -14.590 1.00 96.69 94 TRP A CA 1
ATOM 734 C C . TRP A 1 94 ? -0.748 2.882 -15.803 1.00 96.69 94 TRP A C 1
ATOM 736 O O . TRP A 1 94 ? 0.415 3.275 -15.849 1.00 96.69 94 TRP A O 1
ATOM 746 N N . VAL A 1 95 ? -1.310 2.195 -16.794 1.00 95.38 95 VAL A N 1
ATOM 747 C CA . VAL A 1 95 ? -0.605 1.864 -18.037 1.00 95.38 95 VAL A CA 1
ATOM 748 C C . VAL A 1 95 ? -1.347 2.442 -19.241 1.00 95.38 95 VAL A C 1
ATOM 750 O O . VAL A 1 95 ? -2.583 2.480 -19.248 1.00 95.38 95 VAL A O 1
ATOM 753 N N . PRO A 1 96 ? -0.625 2.912 -20.272 1.00 94.50 96 PRO A N 1
ATOM 754 C CA . PRO A 1 96 ? -1.253 3.395 -21.489 1.00 94.50 96 PRO A CA 1
ATOM 755 C C . PRO A 1 96 ? -1.823 2.222 -22.290 1.00 94.50 96 PRO A C 1
ATOM 757 O O . PRO A 1 96 ? -1.095 1.325 -22.718 1.00 94.50 96 PRO A O 1
ATOM 760 N N . PHE A 1 97 ? -3.120 2.268 -22.576 1.00 95.38 97 PHE A N 1
ATOM 761 C CA . PHE A 1 97 ? -3.762 1.359 -23.514 1.00 95.38 97 PHE A CA 1
ATOM 762 C C . PHE A 1 97 ? -3.791 1.990 -24.906 1.00 95.38 97 PHE A C 1
ATOM 764 O O . PHE A 1 97 ? -4.759 2.631 -25.319 1.00 95.38 97 PHE A O 1
ATOM 771 N N . ILE A 1 98 ? -2.697 1.786 -25.644 1.00 94.50 98 ILE A N 1
ATOM 772 C CA . ILE A 1 98 ? -2.423 2.442 -26.934 1.00 94.50 98 ILE A CA 1
ATOM 773 C C . ILE A 1 98 ? -3.573 2.264 -27.935 1.00 94.50 98 ILE A C 1
ATOM 775 O O . ILE A 1 98 ? -3.961 3.223 -28.594 1.00 94.50 98 ILE A O 1
ATOM 779 N N . MET A 1 99 ? -4.153 1.064 -28.013 1.00 95.00 99 MET A N 1
ATOM 780 C CA . MET A 1 99 ? -5.227 0.757 -28.966 1.00 95.00 99 MET A CA 1
ATOM 781 C C . MET A 1 99 ? -6.506 1.571 -28.729 1.00 95.00 99 MET A C 1
ATOM 783 O O . MET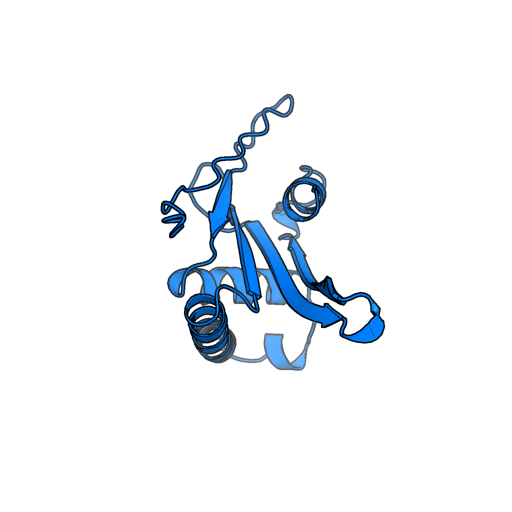 A 1 99 ? -7.243 1.828 -29.676 1.00 95.00 99 MET A O 1
ATOM 787 N N . LEU A 1 100 ? -6.766 1.972 -27.482 1.00 92.69 100 LEU A N 1
ATOM 788 C CA . LEU A 1 100 ? -7.940 2.762 -27.103 1.00 92.69 100 LEU A CA 1
ATOM 789 C C . LEU A 1 100 ? -7.622 4.253 -26.927 1.00 92.69 100 LEU A C 1
ATOM 791 O O . LEU A 1 100 ? -8.535 5.055 -26.745 1.00 92.69 100 LEU A O 1
ATOM 795 N N . GLY A 1 101 ? -6.340 4.637 -26.974 1.00 94.69 101 GLY A N 1
ATOM 796 C CA . GLY A 1 101 ? -5.907 6.010 -26.714 1.00 94.69 101 GLY A CA 1
ATOM 797 C C . GLY A 1 101 ? -6.213 6.484 -25.287 1.00 94.69 101 GLY A C 1
ATOM 798 O O . GLY A 1 101 ? -6.406 7.679 -25.070 1.00 94.69 101 GLY A O 1
ATOM 799 N N . SER A 1 102 ? -6.292 5.564 -24.321 1.00 94.25 102 SER A N 1
ATOM 800 C CA . SER A 1 102 ? -6.667 5.845 -22.930 1.00 94.25 102 SER A CA 1
ATOM 801 C C . SER A 1 102 ? -5.685 5.233 -21.930 1.00 94.25 102 SER A C 1
ATOM 803 O O . SER A 1 102 ? -4.776 4.492 -22.297 1.00 94.25 102 SER A O 1
ATOM 805 N N . TRP A 1 103 ? -5.875 5.545 -20.650 1.00 94.81 103 TRP A N 1
ATOM 806 C CA . TRP A 1 103 ? -5.177 4.897 -19.539 1.00 94.81 103 TRP A CA 1
ATOM 807 C C . TRP A 1 103 ? -6.039 3.790 -18.942 1.00 94.81 103 TRP A C 1
ATOM 809 O O . TRP A 1 103 ? -7.258 3.940 -18.8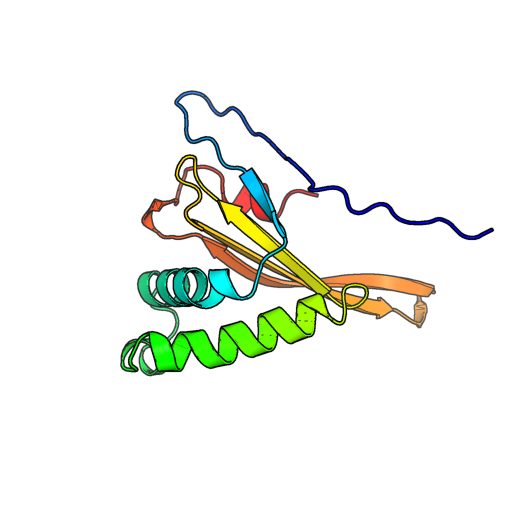53 1.00 94.81 103 TRP A O 1
ATOM 819 N N . GLU A 1 104 ? -5.401 2.722 -18.478 1.00 95.38 104 GLU A N 1
ATOM 820 C CA . GLU A 1 104 ? -6.029 1.675 -17.674 1.00 95.38 104 GLU A CA 1
ATOM 821 C C . GLU A 1 104 ? -5.359 1.557 -16.309 1.00 95.38 104 GLU A C 1
ATOM 823 O O . GLU A 1 104 ? -4.145 1.712 -16.189 1.00 95.38 104 GLU A O 1
ATOM 828 N N . GLY A 1 105 ? -6.170 1.283 -15.286 1.00 94.62 105 GLY A N 1
ATOM 829 C CA . GLY A 1 105 ? -5.713 1.065 -13.919 1.00 94.62 105 GLY A CA 1
ATOM 830 C C . GLY A 1 105 ? -5.748 -0.414 -13.553 1.00 94.62 105 GLY A C 1
ATOM 831 O O . GLY A 1 105 ? -6.807 -1.035 -13.599 1.00 94.62 105 GLY A O 1
ATOM 832 N N . TYR A 1 106 ? -4.610 -0.952 -13.130 1.00 95.44 106 TYR A N 1
ATOM 833 C CA . TYR A 1 106 ? -4.453 -2.322 -12.659 1.00 95.44 106 TYR A CA 1
ATOM 834 C C . TYR A 1 106 ? -4.193 -2.314 -11.162 1.00 95.44 106 TYR A C 1
ATOM 836 O O . TYR A 1 106 ? -3.171 -1.812 -10.699 1.00 95.44 106 TYR A O 1
ATOM 844 N N . VAL A 1 107 ? -5.125 -2.871 -10.398 1.00 95.81 107 VAL A N 1
ATOM 845 C CA . VAL A 1 107 ? -4.973 -3.016 -8.951 1.00 95.81 107 VAL A CA 1
ATOM 846 C C . VAL A 1 107 ? -4.074 -4.224 -8.680 1.00 95.81 107 VAL A C 1
ATOM 848 O O . VAL A 1 107 ? -4.510 -5.359 -8.861 1.00 95.81 107 VAL A O 1
ATOM 851 N N . SER A 1 108 ? -2.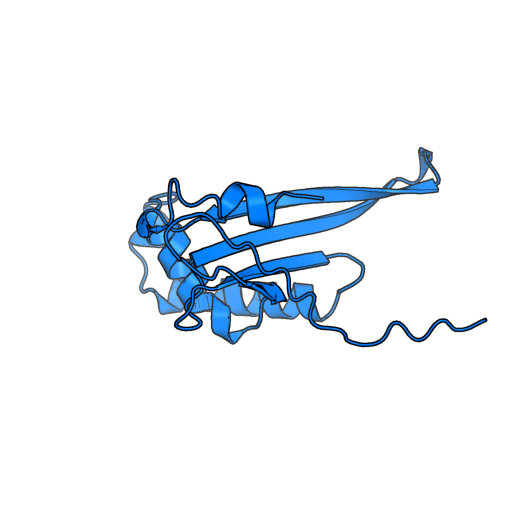822 -3.988 -8.281 1.00 92.44 108 SER A N 1
ATOM 852 C CA . SER A 1 108 ? -1.877 -5.066 -7.946 1.00 92.44 108 SER A CA 1
ATOM 853 C C . SER A 1 108 ? -2.069 -5.577 -6.526 1.00 92.44 108 SER A C 1
ATOM 855 O O . SER A 1 108 ? -1.982 -6.775 -6.276 1.00 92.44 108 SER A O 1
ATOM 857 N N . ASP A 1 109 ? -2.343 -4.657 -5.603 1.00 93.31 109 ASP A N 1
ATOM 858 C CA . ASP A 1 109 ? -2.338 -4.916 -4.172 1.00 93.31 109 ASP A CA 1
ATOM 859 C C . ASP A 1 109 ? -3.555 -4.252 -3.535 1.00 93.31 109 ASP A C 1
ATOM 861 O O . ASP A 1 109 ? -3.750 -3.047 -3.683 1.00 93.31 109 ASP A O 1
ATOM 865 N N . VAL A 1 110 ? -4.354 -5.026 -2.797 1.00 95.50 110 VAL A N 1
ATOM 866 C CA . VAL A 1 110 ? -5.367 -4.516 -1.861 1.00 95.50 110 VAL A CA 1
ATOM 867 C C . VAL A 1 110 ? -5.303 -5.375 -0.620 1.00 95.50 110 VAL A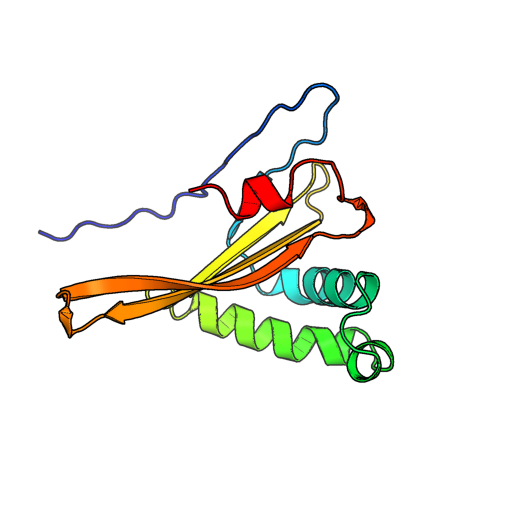 C 1
ATOM 869 O O . VAL A 1 110 ? -5.693 -6.542 -0.641 1.00 95.50 110 VAL A O 1
ATOM 872 N N . PHE A 1 111 ? -4.836 -4.790 0.473 1.00 96.31 111 PHE A N 1
ATOM 873 C CA . PHE A 1 111 ? -4.699 -5.501 1.732 1.00 96.31 111 PHE A CA 1
ATOM 874 C C . PHE A 1 111 ? -5.321 -4.697 2.864 1.00 96.31 111 PHE A C 1
ATOM 876 O O . PHE A 1 111 ? -5.226 -3.472 2.923 1.00 96.31 111 PHE A O 1
ATOM 883 N N . VAL A 1 112 ? -5.978 -5.410 3.771 1.00 96.38 112 VAL A N 1
ATOM 884 C CA . VAL A 1 112 ? -6.627 -4.861 4.961 1.00 96.38 112 VAL A CA 1
ATOM 885 C C . VAL A 1 112 ? -6.121 -5.664 6.147 1.00 96.38 112 VAL A C 1
ATOM 887 O O . VAL A 1 112 ? -6.073 -6.893 6.069 1.00 96.38 112 VAL A O 1
ATOM 890 N N . SER A 1 113 ? -5.744 -4.993 7.238 1.00 96.00 113 SER A N 1
ATOM 891 C CA . SER A 1 113 ? -5.375 -5.689 8.474 1.00 96.00 113 SER A CA 1
ATOM 892 C C . SER A 1 113 ? -6.524 -6.607 8.904 1.00 96.00 113 SER A C 1
ATOM 894 O O . SER A 1 113 ? -7.678 -6.162 8.928 1.00 96.00 113 SER A O 1
ATOM 896 N N . PRO A 1 114 ? -6.253 -7.855 9.327 1.00 94.69 114 PRO A N 1
ATOM 897 C CA . PRO A 1 114 ? -7.280 -8.730 9.881 1.00 94.69 114 PRO A CA 1
ATOM 898 C C . PRO A 1 114 ? -8.088 -8.069 11.012 1.00 94.69 114 PRO A C 1
ATOM 900 O O . PRO A 1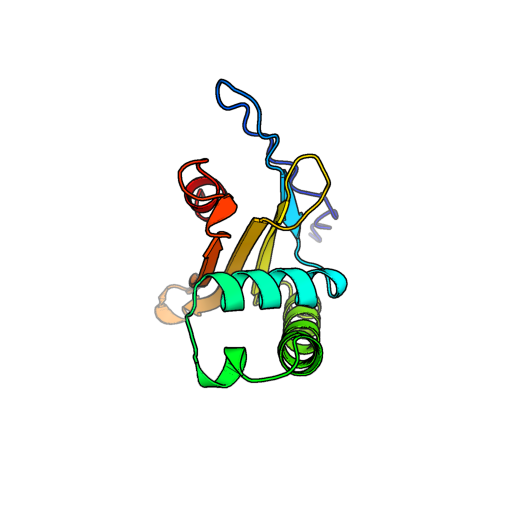 114 ? -9.305 -8.245 11.067 1.00 94.69 114 PRO A O 1
ATOM 903 N N . LYS A 1 115 ? -7.455 -7.214 11.834 1.00 91.69 115 LYS A N 1
ATOM 904 C CA . LYS A 1 115 ? -8.085 -6.436 12.927 1.00 91.69 115 LYS A CA 1
ATOM 905 C C . LYS A 1 115 ? -9.085 -5.376 12.440 1.00 91.69 115 LYS A C 1
ATOM 907 O O . LYS A 1 115 ? -9.910 -4.872 13.212 1.00 91.69 115 LYS A O 1
ATOM 912 N N . ALA A 1 116 ? -9.002 -5.021 11.162 1.00 92.19 116 ALA A N 1
ATOM 913 C CA . ALA A 1 116 ? -9.864 -4.058 10.497 1.00 92.19 116 ALA A CA 1
ATOM 914 C C . ALA A 1 116 ? -10.917 -4.725 9.578 1.00 92.19 116 ALA A C 1
ATOM 916 O O . ALA A 1 116 ? -11.696 -4.038 8.911 1.00 92.19 116 ALA A O 1
ATOM 917 N N . SER A 1 117 ? -10.980 -6.062 9.559 1.00 88.38 117 SER A N 1
ATOM 918 C CA . SER A 1 117 ? -11.966 -6.824 8.781 1.00 88.38 117 SER A CA 1
ATOM 919 C C . SER A 1 117 ? -13.402 -6.498 9.195 1.00 88.38 117 SER A C 1
ATOM 921 O O . SER A 1 117 ? -13.684 -6.214 10.356 1.00 88.38 117 SER A O 1
ATOM 923 N N . GLY A 1 118 ? -14.327 -6.523 8.232 1.00 88.38 118 GLY A N 1
ATOM 924 C CA . GLY A 1 118 ? -15.748 -6.236 8.471 1.00 88.38 118 GLY A CA 1
ATOM 925 C C . GLY A 1 118 ? -16.093 -4.757 8.697 1.00 88.38 118 GLY A C 1
ATOM 926 O O . GLY A 1 118 ? -17.269 -4.414 8.698 1.00 88.38 118 GLY A O 1
ATOM 927 N N . LYS A 1 119 ? -15.101 -3.861 8.804 1.00 88.62 119 LYS A N 1
ATOM 928 C CA . LYS A 1 119 ? -15.292 -2.415 9.051 1.00 88.62 119 LYS A CA 1
ATOM 929 C C . LYS A 1 119 ? -15.366 -1.565 7.775 1.00 88.62 119 LYS A C 1
ATOM 931 O O . LYS A 1 119 ? -15.235 -0.351 7.816 1.00 88.62 119 LYS A O 1
ATOM 936 N N . GLY A 1 120 ? -15.516 -2.197 6.610 1.00 90.69 120 GLY A N 1
ATOM 937 C CA . GLY A 1 120 ? -15.650 -1.491 5.330 1.00 90.69 120 GLY A CA 1
ATOM 938 C C . GLY A 1 120 ? -14.355 -0.917 4.732 1.00 90.69 120 GLY A C 1
ATOM 939 O O . GLY A 1 120 ? -14.423 -0.344 3.648 1.00 90.69 120 GLY A O 1
ATOM 940 N N . VAL A 1 121 ? -13.181 -1.121 5.347 1.00 93.38 121 VAL A N 1
ATOM 941 C CA . VAL A 1 121 ? -11.880 -0.601 4.861 1.00 93.38 121 VAL A CA 1
ATOM 942 C C . VAL A 1 121 ? -11.591 -1.000 3.412 1.00 93.38 121 VAL A C 1
ATOM 944 O O . VAL A 1 121 ? -11.269 -0.151 2.588 1.00 93.38 121 VAL A O 1
ATOM 947 N N . GLY A 1 122 ? -11.755 -2.282 3.066 1.00 92.88 122 GLY A N 1
ATOM 948 C CA . GLY A 1 122 ? -11.502 -2.760 1.700 1.00 92.88 122 GLY A CA 1
ATOM 949 C C . GLY A 1 122 ? -12.428 -2.112 0.668 1.00 92.88 122 GLY A C 1
ATOM 950 O O . GLY A 1 122 ? -11.998 -1.771 -0.433 1.00 92.88 122 GLY A O 1
ATOM 951 N N . ARG A 1 123 ? -13.690 -1.862 1.046 1.00 92.38 123 ARG A N 1
ATOM 952 C CA . ARG A 1 123 ? -14.629 -1.104 0.213 1.00 92.38 123 ARG A CA 1
ATOM 953 C C . ARG A 1 123 ? -14.152 0.333 0.052 1.00 92.38 123 ARG A C 1
ATOM 955 O O . ARG A 1 123 ? -14.163 0.830 -1.060 1.00 92.38 123 ARG A O 1
ATOM 962 N N . LEU A 1 124 ? -13.726 0.989 1.128 1.00 92.50 124 LEU A N 1
ATOM 963 C CA . LEU A 1 124 ? -13.217 2.358 1.071 1.00 92.50 124 LEU A CA 1
ATOM 964 C C . LEU A 1 124 ? -11.987 2.477 0.152 1.00 92.50 124 LEU A C 1
ATOM 966 O O . LEU A 1 124 ? -11.951 3.375 -0.680 1.00 92.50 124 LEU A O 1
ATOM 970 N N . LEU A 1 125 ? -11.039 1.538 0.236 1.00 94.19 125 LEU A N 1
ATOM 971 C CA . LEU A 1 125 ? -9.833 1.506 -0.606 1.00 94.19 125 LEU A CA 1
ATOM 972 C C . LEU A 1 125 ? -10.133 1.300 -2.100 1.00 94.19 125 LEU A C 1
ATOM 974 O O . LEU A 1 125 ? -9.416 1.825 -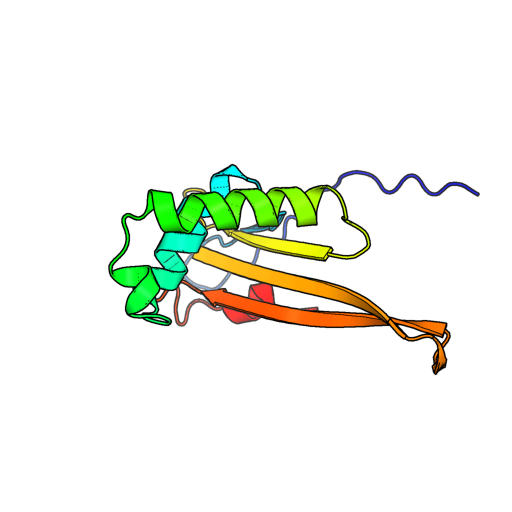2.945 1.00 94.19 125 LEU A O 1
ATOM 978 N N . SER A 1 126 ? -11.173 0.531 -2.429 1.00 89.69 126 SER A N 1
ATOM 979 C CA . SER A 1 126 ? -11.507 0.158 -3.813 1.00 89.69 126 SER A CA 1
ATOM 980 C C . SER A 1 126 ? -12.610 1.006 -4.444 1.00 89.69 126 SER A C 1
ATOM 982 O O . SER A 1 126 ? -12.839 0.914 -5.650 1.00 89.69 126 SER A O 1
ATOM 984 N N . LYS A 1 127 ? -13.307 1.834 -3.659 1.00 82.75 127 LYS A N 1
ATOM 985 C CA . LYS A 1 127 ? -14.419 2.642 -4.154 1.00 82.75 127 LYS A CA 1
ATOM 986 C C . LYS A 1 127 ? -13.889 3.775 -5.033 1.00 82.75 127 LYS A C 1
ATOM 988 O O . LYS A 1 127 ? -13.285 4.727 -4.542 1.00 82.75 127 LYS A O 1
ATOM 993 N N . ARG A 1 128 ? -14.172 3.675 -6.328 1.00 56.72 128 ARG A N 1
ATOM 994 C CA . ARG A 1 128 ? -14.193 4.790 -7.273 1.00 56.72 128 ARG A CA 1
ATOM 995 C C . ARG A 1 128 ? -15.546 4.819 -7.960 1.00 56.72 128 ARG A C 1
ATOM 997 O O . ARG A 1 128 ? -16.044 3.723 -8.294 1.00 56.72 128 ARG A O 1
#

pLDDT: mean 86.22, std 19.67, range [33.41, 98.56]

Sequence (128 aa):
MSKVKNQTDLLFYVEMNGVIDIKLRKGQVEDAEAMATILREIGWSQRRNALPLEEVSNPIAELIQHCLKDSEGHTLLVAVDENGQVIGFINVHWVPFIMLGSWEGYVSDVFVSPKASGKGVGRLLSKR

Foldseek 3Di:
DDDPPDDDFPFDFDDDDPDWGKGKGFDALVCLLLVLVQCLQVVVDPVSVPDDSCVRSVVVSVVSVVCVVVVVQKTKMFIATPVRRTFWIWIWGWDQPPVVRDIDIDTPDTTGRPVCPPVCRSVVRPPD

Radius of gyration: 15.82 Å; chains: 1; bounding box: 37×44×45 Å